Protein AF-A0A7K1EAD5-F1 (afdb_monomer_lite)

pLDDT: mean 79.16, std 18.25, range [46.69, 98.25]

Secondary structure (DSSP, 8-state):
--SSTTS-PPP-GGGGTTS-TTS--EE-SS--TTTHHHHHHHH--SEE--SGGGEEETTEE-HHHHHHHHHHHHHHHHTT-------

Structure (mmCIF, N/CA/C/O backbone):
data_AF-A0A7K1EAD5-F1
#
_entry.id   AF-A0A7K1EAD5-F1
#
loop_
_atom_site.group_PDB
_atom_site.id
_atom_site.type_symbol
_atom_site.label_atom_id
_atom_site.label_alt_id
_atom_site.label_comp_id
_atom_site.label_asym_id
_atom_site.label_entity_id
_atom_site.label_seq_id
_atom_site.pdbx_PDB_ins_code
_atom_site.Cartn_x
_atom_site.Cartn_y
_atom_site.Cartn_z
_atom_site.occupancy
_atom_site.B_iso_or_equiv
_atom_site.auth_seq_id
_atom_site.auth_comp_id
_atom_site.auth_asym_id
_atom_site.auth_atom_id
_atom_site.pdbx_PDB_model_num
ATOM 1 N N . ASP A 1 1 ? -8.037 -11.084 0.722 1.00 50.28 1 ASP A N 1
ATOM 2 C CA . ASP A 1 1 ? -7.180 -10.996 -0.468 1.00 50.28 1 ASP A CA 1
ATOM 3 C C . ASP A 1 1 ? -8.045 -10.620 -1.662 1.00 50.28 1 ASP A C 1
ATOM 5 O O . ASP A 1 1 ? -9.238 -10.928 -1.638 1.00 50.28 1 ASP A O 1
ATOM 9 N N . SER A 1 2 ? -7.475 -9.924 -2.647 1.00 54.12 2 SER A N 1
ATOM 10 C CA . SER A 1 2 ? -8.139 -9.667 -3.931 1.00 54.12 2 SER A CA 1
ATOM 11 C C . SER A 1 2 ? -8.448 -11.012 -4.608 1.00 54.12 2 SER A C 1
ATOM 13 O O . SER A 1 2 ? -7.656 -11.946 -4.471 1.00 54.12 2 SER A O 1
ATOM 15 N N . PRO A 1 3 ? -9.582 -11.161 -5.321 1.00 55.00 3 PRO A N 1
ATOM 16 C CA . PRO A 1 3 ? -9.930 -12.417 -5.991 1.00 55.00 3 PRO A CA 1
ATOM 17 C C . PRO A 1 3 ? -8.874 -12.890 -7.008 1.00 55.00 3 PRO A C 1
ATOM 19 O O . PRO A 1 3 ? -8.845 -14.078 -7.323 1.00 55.00 3 PRO A O 1
ATOM 22 N N . THR A 1 4 ? -7.978 -12.000 -7.457 1.00 56.38 4 THR A N 1
ATOM 23 C CA . THR A 1 4 ? -6.845 -12.327 -8.336 1.00 56.38 4 THR A CA 1
ATOM 24 C C . THR A 1 4 ? -5.522 -11.846 -7.713 1.00 56.38 4 THR A C 1
ATOM 26 O O . THR A 1 4 ? -5.126 -10.692 -7.927 1.00 56.38 4 THR A O 1
ATOM 29 N N . PRO A 1 5 ? -4.811 -12.691 -6.942 1.00 54.81 5 PRO A N 1
ATOM 30 C CA . PRO A 1 5 ? -3.530 -12.334 -6.331 1.00 54.81 5 PRO A CA 1
ATOM 31 C C . PRO A 1 5 ? -2.499 -11.906 -7.389 1.00 54.81 5 PRO A C 1
ATOM 33 O O . PRO A 1 5 ? -2.344 -12.563 -8.415 1.00 54.81 5 PRO A O 1
ATOM 36 N N . GLY A 1 6 ? -1.799 -10.789 -7.160 1.00 53.09 6 GLY A N 1
ATOM 37 C CA . GLY A 1 6 ? -0.764 -10.267 -8.071 1.00 53.09 6 GLY A CA 1
ATOM 38 C C . GLY A 1 6 ? -1.253 -9.361 -9.213 1.00 53.09 6 GLY A C 1
ATOM 39 O O . GLY A 1 6 ? -0.427 -8.759 -9.890 1.00 53.09 6 GLY A O 1
ATOM 40 N N . SER A 1 7 ? -2.566 -9.191 -9.393 1.00 62.91 7 SER A N 1
ATOM 41 C CA . SER A 1 7 ? -3.153 -8.341 -10.452 1.00 62.91 7 SER A CA 1
ATOM 42 C C . SER A 1 7 ? -2.972 -6.830 -10.247 1.00 62.91 7 SER A C 1
ATOM 44 O O . SER A 1 7 ? -3.062 -6.067 -11.202 1.00 62.91 7 SER A O 1
ATOM 46 N N . GLY A 1 8 ? -2.731 -6.386 -9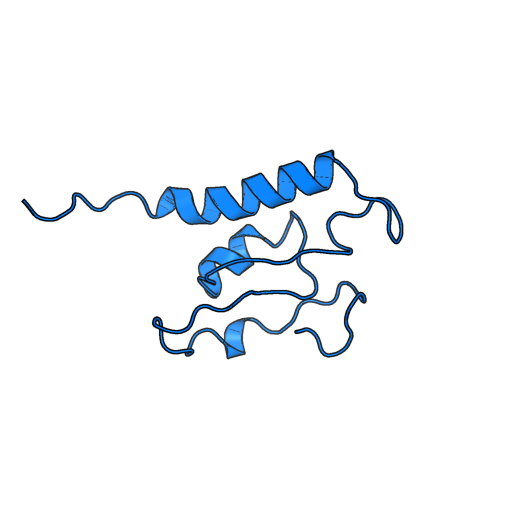.008 1.00 54.72 8 GLY A N 1
ATOM 47 C CA . GLY A 1 8 ? -2.726 -4.961 -8.654 1.00 54.72 8 GLY A CA 1
ATOM 48 C C . GLY A 1 8 ? -4.118 -4.368 -8.394 1.00 54.72 8 GLY A C 1
ATOM 49 O O . GLY A 1 8 ? -4.213 -3.193 -8.054 1.00 54.72 8 GLY A O 1
ATOM 50 N N . GLU A 1 9 ? -5.188 -5.160 -8.487 1.00 57.34 9 GLU A N 1
ATOM 51 C CA . GLU A 1 9 ? -6.551 -4.700 -8.204 1.00 57.34 9 GLU A CA 1
ATOM 52 C C . GLU A 1 9 ? -6.819 -4.597 -6.697 1.00 57.34 9 GLU A C 1
ATOM 54 O O . GLU A 1 9 ? -6.543 -5.528 -5.930 1.00 57.34 9 GLU A O 1
ATOM 59 N N . THR A 1 10 ? -7.379 -3.463 -6.272 1.00 57.28 10 THR A N 1
ATOM 60 C CA . THR A 1 10 ? -7.779 -3.201 -4.887 1.00 57.28 10 THR A CA 1
ATOM 61 C C . THR A 1 10 ? -9.078 -3.924 -4.534 1.00 57.28 10 THR A C 1
ATOM 63 O O . THR A 1 10 ? -10.082 -3.839 -5.237 1.00 57.28 10 THR A O 1
ATOM 66 N N . PHE A 1 11 ? -9.068 -4.626 -3.401 1.00 66.00 11 PHE A N 1
ATOM 67 C CA . PHE A 1 11 ? -10.267 -5.223 -2.805 1.00 66.00 11 PHE A CA 1
ATOM 68 C C . PHE A 1 11 ? -11.214 -4.134 -2.263 1.00 66.00 11 PHE A C 1
ATOM 70 O O . PHE A 1 11 ? -10.762 -3.050 -1.936 1.00 66.00 11 PHE A O 1
ATOM 77 N N . ASP A 1 12 ? -12.518 -4.384 -2.132 1.00 68.06 12 ASP A N 1
ATOM 78 C CA . ASP A 1 12 ? -13.456 -3.420 -1.532 1.00 68.06 12 ASP A CA 1
ATOM 79 C C . ASP A 1 12 ? -13.344 -3.410 0.008 1.00 68.06 12 ASP A C 1
ATOM 81 O O . ASP A 1 12 ? -13.922 -4.239 0.717 1.00 68.06 12 ASP A O 1
ATOM 85 N N . TRP A 1 13 ? -12.577 -2.445 0.514 1.00 63.72 13 TRP A N 1
ATOM 86 C CA . TRP A 1 13 ? -12.222 -2.211 1.920 1.00 63.72 13 TRP A CA 1
ATOM 87 C C . TRP A 1 13 ? -13.435 -1.968 2.831 1.00 63.72 13 TRP A C 1
ATOM 89 O O . TRP A 1 13 ? -13.353 -2.193 4.038 1.00 63.72 13 TRP A O 1
ATOM 99 N N . SER A 1 14 ? -14.581 -1.557 2.275 1.00 63.25 14 SER A N 1
ATOM 100 C CA . SER A 1 14 ? -15.802 -1.315 3.057 1.00 63.25 14 SER A CA 1
ATOM 101 C C . SER A 1 14 ? -16.354 -2.588 3.710 1.00 63.25 14 SER A C 1
ATOM 103 O O . SER A 1 14 ? -17.010 -2.526 4.745 1.00 63.25 14 SER A O 1
ATOM 105 N N . ARG A 1 15 ? -16.024 -3.764 3.162 1.00 61.56 15 ARG A N 1
ATOM 106 C CA . ARG A 1 15 ? -16.536 -5.069 3.616 1.00 61.56 15 ARG A CA 1
ATOM 107 C C . ARG A 1 15 ? -15.878 -5.607 4.886 1.00 61.56 15 ARG A C 1
ATOM 109 O O . ARG A 1 15 ? -16.315 -6.627 5.411 1.00 61.56 15 ARG A O 1
ATOM 116 N N . ILE A 1 16 ? -14.807 -4.965 5.347 1.00 62.94 16 ILE A N 1
ATOM 117 C CA . ILE A 1 16 ? -14.000 -5.398 6.497 1.00 62.94 16 ILE A CA 1
ATOM 118 C C . ILE A 1 16 ? -13.985 -4.373 7.635 1.00 62.94 16 ILE A C 1
ATOM 120 O O . ILE A 1 16 ? -13.454 -4.679 8.701 1.00 62.94 16 ILE A O 1
ATOM 124 N N . ALA A 1 17 ? -14.628 -3.215 7.453 1.00 59.88 17 ALA A N 1
ATOM 125 C CA . ALA A 1 17 ? -14.754 -2.176 8.476 1.00 59.88 17 ALA A CA 1
ATOM 126 C C . ALA A 1 17 ? -15.492 -2.659 9.745 1.00 59.88 17 ALA A C 1
ATOM 128 O O . ALA A 1 17 ? -15.195 -2.191 10.841 1.00 59.88 17 ALA A O 1
ATOM 129 N N . ASP A 1 18 ? -16.385 -3.648 9.611 1.00 59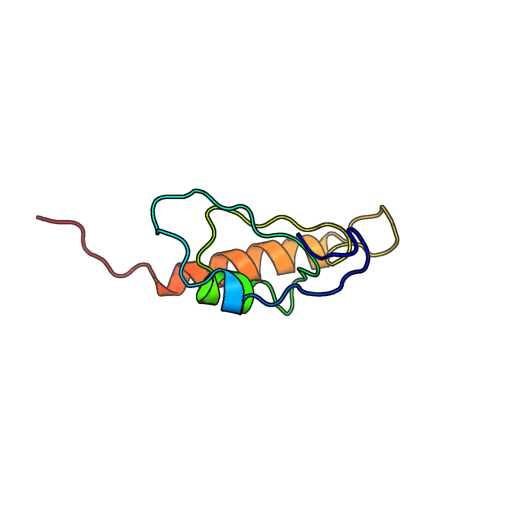.88 18 ASP A N 1
ATOM 130 C CA . ASP A 1 18 ? -17.163 -4.223 10.720 1.00 59.88 18 ASP A CA 1
ATOM 131 C C . ASP A 1 18 ? -16.495 -5.441 11.388 1.00 59.88 18 ASP A C 1
ATOM 133 O O . ASP A 1 18 ? -17.097 -6.104 12.243 1.00 59.88 18 ASP A O 1
ATOM 137 N N . LEU A 1 19 ? -15.255 -5.790 11.016 1.00 61.09 19 LEU A N 1
ATOM 138 C CA . LEU A 1 19 ? -14.561 -6.875 11.702 1.00 61.09 19 LEU A CA 1
ATOM 139 C C . LEU A 1 19 ? -14.318 -6.507 13.176 1.00 61.09 19 LEU A C 1
ATOM 141 O O . LEU A 1 19 ? -13.918 -5.383 13.482 1.00 61.09 19 LEU A O 1
ATOM 145 N N . PRO A 1 20 ? -14.500 -7.454 14.118 1.00 57.84 20 PRO A N 1
ATOM 146 C CA . PRO A 1 20 ? -14.252 -7.185 15.526 1.00 57.84 20 PRO A CA 1
ATOM 147 C C . PRO A 1 20 ? -12.821 -6.673 15.719 1.00 57.84 20 PRO A C 1
ATOM 149 O O . PRO A 1 20 ? -11.876 -7.377 15.355 1.00 57.84 20 PRO A O 1
ATOM 152 N N . GLN A 1 21 ? -12.659 -5.517 16.379 1.00 56.69 21 GLN A N 1
ATOM 153 C CA . GLN A 1 21 ? -11.366 -4.853 16.653 1.00 56.69 21 GLN A CA 1
ATOM 154 C C . GLN A 1 21 ? -10.293 -5.758 17.296 1.00 56.69 21 GLN A C 1
ATOM 156 O O . GLN A 1 21 ? -9.119 -5.411 17.355 1.00 56.69 21 GLN A O 1
ATOM 161 N N . ARG A 1 22 ? -10.681 -6.936 17.801 1.00 55.16 22 ARG A N 1
ATOM 162 C CA . ARG A 1 22 ? -9.791 -7.918 18.433 1.00 55.16 22 ARG A CA 1
ATOM 163 C C . ARG A 1 22 ? -9.114 -8.890 17.464 1.00 55.16 22 ARG A C 1
ATOM 165 O O . ARG A 1 22 ? -8.296 -9.690 17.917 1.00 55.16 22 ARG A O 1
ATOM 172 N N . ARG A 1 23 ? -9.436 -8.886 16.166 1.00 64.81 23 ARG A N 1
ATOM 173 C CA . ARG A 1 23 ? -8.768 -9.772 15.198 1.00 64.81 23 ARG A CA 1
ATOM 174 C C . ARG A 1 23 ? -7.612 -9.046 14.522 1.00 64.81 23 ARG A C 1
ATOM 176 O O . ARG A 1 23 ? -7.800 -8.019 13.885 1.00 64.81 23 ARG A O 1
ATOM 183 N N . ARG A 1 24 ? -6.411 -9.615 14.640 1.00 78.44 24 ARG A N 1
ATOM 184 C CA . ARG A 1 24 ? -5.234 -9.149 13.901 1.00 78.44 24 ARG A CA 1
ATOM 185 C C . ARG A 1 24 ? -5.404 -9.527 12.435 1.00 78.44 24 ARG A C 1
ATOM 187 O O . ARG A 1 24 ? -5.293 -10.702 12.094 1.00 78.44 24 ARG A O 1
ATOM 194 N N . VAL A 1 25 ? -5.719 -8.546 11.599 1.00 84.19 25 VAL A N 1
ATOM 195 C CA . VAL A 1 25 ? -5.860 -8.729 10.152 1.00 84.19 25 VAL A CA 1
ATOM 196 C C . VAL A 1 25 ? -4.641 -8.170 9.430 1.00 84.19 25 VAL A C 1
ATOM 198 O O . VAL A 1 25 ? -4.153 -7.096 9.784 1.00 84.19 25 VAL A O 1
ATOM 201 N N . ILE A 1 26 ? -4.153 -8.910 8.433 1.00 88.44 26 ILE A N 1
ATOM 202 C CA . ILE A 1 26 ? -3.184 -8.412 7.456 1.00 88.44 26 ILE A CA 1
ATOM 203 C C . ILE A 1 26 ? -3.956 -8.082 6.188 1.00 88.44 26 ILE A C 1
ATOM 205 O O . ILE A 1 26 ? -4.756 -8.888 5.709 1.00 88.44 26 ILE A O 1
ATOM 209 N N . LEU A 1 27 ? -3.735 -6.881 5.682 1.00 88.75 27 LEU A N 1
ATOM 210 C CA . LEU A 1 27 ? -4.461 -6.319 4.563 1.00 88.75 27 LEU A CA 1
ATOM 211 C C . LEU A 1 27 ? -3.576 -6.306 3.324 1.00 88.75 27 LEU A C 1
ATOM 213 O O . LEU A 1 27 ? -2.483 -5.754 3.350 1.00 88.75 27 LEU A O 1
ATOM 217 N N . ALA A 1 28 ? -4.051 -6.953 2.267 1.00 90.19 28 ALA A N 1
ATOM 218 C CA . ALA A 1 28 ? -3.306 -7.206 1.041 1.00 90.19 28 ALA A CA 1
ATOM 219 C C . ALA A 1 28 ? -4.217 -7.043 -0.182 1.00 90.19 28 ALA A C 1
ATOM 221 O O . ALA A 1 28 ? -5.447 -7.063 -0.058 1.00 90.19 28 ALA A O 1
ATOM 222 N N . GLY A 1 29 ? -3.601 -6.951 -1.361 1.00 87.75 29 GLY A N 1
ATOM 223 C CA . GLY A 1 29 ? -4.290 -6.869 -2.651 1.00 87.75 29 GLY A CA 1
ATOM 224 C C . GLY A 1 29 ? -4.413 -5.434 -3.166 1.00 87.75 29 GLY A C 1
ATOM 225 O O . GLY A 1 29 ? -5.162 -4.625 -2.624 1.00 87.75 29 GLY A O 1
ATOM 226 N N . GLY A 1 30 ? -3.656 -5.121 -4.221 1.00 89.88 30 GLY A N 1
ATOM 227 C CA . GLY A 1 30 ? -3.707 -3.823 -4.909 1.00 89.88 30 GLY A CA 1
ATOM 228 C C . GLY A 1 30 ? -3.150 -2.630 -4.129 1.00 89.88 30 GLY A C 1
ATOM 229 O O . GLY A 1 30 ? -3.332 -1.485 -4.542 1.00 89.88 30 GLY A O 1
ATOM 230 N N . LEU A 1 31 ? -2.468 -2.873 -3.009 1.00 95.62 31 LEU A N 1
ATOM 231 C CA . LEU A 1 31 ? -1.800 -1.829 -2.239 1.00 95.62 31 LEU A CA 1
ATOM 232 C C . LEU A 1 31 ? -0.634 -1.212 -3.013 1.00 95.62 31 LEU A C 1
ATOM 234 O O . LEU A 1 31 ? 0.112 -1.922 -3.682 1.00 95.62 31 LEU A O 1
ATOM 238 N N . ASN A 1 32 ? -0.486 0.104 -2.910 1.00 96.25 32 ASN A N 1
ATOM 239 C CA . ASN A 1 32 ? 0.581 0.899 -3.513 1.00 96.25 32 ASN A CA 1
ATOM 240 C C . ASN A 1 32 ? 0.764 2.217 -2.724 1.00 96.25 32 ASN A C 1
ATOM 242 O O . ASN A 1 32 ? -0.065 2.537 -1.869 1.00 96.25 32 ASN A O 1
ATOM 246 N N . PRO A 1 33 ? 1.828 3.003 -2.975 1.00 97.00 33 PRO A N 1
ATOM 247 C CA . PRO A 1 33 ? 2.079 4.238 -2.228 1.00 97.00 33 PRO A CA 1
ATOM 248 C C . PRO A 1 33 ? 0.942 5.267 -2.266 1.00 97.00 33 PRO A C 1
ATOM 250 O O . PRO A 1 33 ? 0.818 6.057 -1.338 1.00 97.00 33 PRO A O 1
ATOM 253 N N . ALA A 1 34 ? 0.115 5.271 -3.316 1.00 96.06 34 ALA A N 1
ATOM 254 C CA . ALA A 1 34 ? -0.961 6.245 -3.477 1.00 96.06 34 ALA A CA 1
ATOM 255 C C . ALA A 1 34 ? -2.228 5.891 -2.682 1.00 96.06 34 ALA A C 1
ATOM 257 O O . ALA A 1 34 ? -3.025 6.784 -2.410 1.00 96.06 34 ALA A O 1
ATOM 258 N N . ASN A 1 35 ? -2.429 4.620 -2.311 1.00 94.94 35 ASN A N 1
ATOM 259 C CA . ASN A 1 35 ? -3.623 4.174 -1.581 1.00 94.94 35 ASN A CA 1
ATOM 260 C C . ASN A 1 35 ? -3.342 3.633 -0.170 1.00 94.94 35 ASN A C 1
ATOM 262 O O . ASN A 1 35 ? -4.291 3.353 0.559 1.00 94.94 35 ASN A O 1
ATOM 266 N N . ALA A 1 36 ? -2.072 3.507 0.233 1.00 94.81 36 ALA A N 1
ATOM 267 C CA . ALA A 1 36 ? -1.679 2.908 1.507 1.00 94.81 36 ALA A CA 1
ATOM 268 C C . ALA A 1 36 ? -2.221 3.656 2.738 1.00 94.81 36 ALA A C 1
ATOM 270 O O . ALA A 1 36 ? -2.706 3.014 3.669 1.00 94.81 36 ALA A O 1
ATOM 271 N N . ALA A 1 37 ? -2.181 4.991 2.740 1.00 94.69 37 ALA A N 1
ATOM 272 C CA . ALA A 1 37 ? -2.702 5.786 3.852 1.00 94.69 37 ALA A CA 1
ATOM 273 C C . ALA A 1 37 ? -4.214 5.580 4.052 1.00 94.69 37 ALA A C 1
ATOM 275 O O . ALA A 1 37 ? -4.650 5.158 5.121 1.00 94.69 37 ALA A O 1
ATOM 276 N N . GLU A 1 38 ? -5.005 5.766 2.991 1.00 92.25 38 GLU A N 1
ATOM 277 C CA . GLU A 1 38 ? -6.462 5.582 3.022 1.00 92.25 38 GLU A CA 1
ATOM 278 C C . GLU A 1 38 ? -6.850 4.154 3.445 1.00 92.25 38 GLU A C 1
ATOM 280 O O . GLU A 1 38 ? -7.770 3.940 4.239 1.00 92.25 38 GLU A O 1
ATOM 285 N N . ALA A 1 39 ? -6.120 3.166 2.929 1.00 90.69 39 ALA A N 1
ATOM 286 C CA . ALA A 1 39 ? -6.236 1.762 3.289 1.00 90.69 39 ALA A CA 1
ATOM 287 C C . ALA A 1 39 ? -6.091 1.526 4.803 1.00 90.69 39 ALA A C 1
ATOM 289 O O . ALA A 1 39 ? -6.921 0.846 5.420 1.00 90.69 39 ALA A O 1
ATOM 290 N N . VAL A 1 40 ? -5.038 2.092 5.398 1.00 91.56 40 VAL A N 1
ATOM 291 C CA . VAL A 1 40 ? -4.749 1.988 6.833 1.00 91.56 40 VAL A CA 1
ATOM 292 C C . VAL A 1 40 ? -5.799 2.733 7.657 1.00 91.56 40 VAL A C 1
ATOM 294 O O . VAL A 1 40 ? -6.307 2.169 8.626 1.00 91.56 40 VAL A O 1
ATOM 297 N N . GLU A 1 41 ? -6.181 3.946 7.261 1.00 89.62 41 GLU A N 1
ATOM 298 C CA . GLU A 1 41 ? -7.174 4.766 7.968 1.00 89.62 41 GLU A CA 1
ATOM 299 C C . GLU A 1 41 ? -8.551 4.099 8.029 1.00 89.62 41 GLU A C 1
ATOM 301 O O . GLU A 1 41 ? -9.179 4.054 9.092 1.00 89.62 41 GLU A O 1
ATOM 306 N N . ARG A 1 42 ? -9.016 3.555 6.896 1.00 87.56 42 ARG A N 1
ATOM 307 C CA . ARG A 1 42 ? -10.356 2.966 6.776 1.00 87.56 42 ARG A CA 1
ATOM 308 C C . ARG A 1 42 ? -10.472 1.607 7.452 1.00 87.56 42 ARG A C 1
ATOM 310 O O . ARG A 1 42 ? -11.496 1.326 8.067 1.00 87.56 42 ARG A O 1
ATOM 317 N N . VAL A 1 43 ? -9.462 0.747 7.307 1.00 87.69 43 VAL A N 1
ATOM 318 C CA . VAL A 1 43 ? -9.551 -0.652 7.767 1.00 87.69 43 VAL A CA 1
ATOM 319 C C . VAL A 1 43 ? -8.895 -0.861 9.127 1.00 87.69 43 VAL A C 1
ATOM 321 O O . VAL A 1 43 ? -9.250 -1.807 9.828 1.00 87.69 43 VAL A O 1
ATOM 324 N N . ARG A 1 44 ? -7.957 0.009 9.522 1.00 87.25 44 ARG A N 1
ATOM 325 C CA . ARG A 1 44 ? -7.150 -0.118 10.748 1.00 87.25 44 ARG A CA 1
ATOM 326 C C . ARG A 1 44 ? -6.593 -1.537 10.939 1.00 87.25 44 ARG A C 1
ATOM 328 O O . ARG A 1 44 ? -6.831 -2.164 11.977 1.00 87.25 44 ARG A O 1
ATOM 335 N N . PRO A 1 45 ? -5.890 -2.089 9.931 1.00 89.38 45 PRO A N 1
ATOM 336 C CA . PRO A 1 45 ? -5.391 -3.448 10.013 1.00 89.38 45 PRO A CA 1
ATOM 337 C C . PRO A 1 45 ? -4.256 -3.563 11.033 1.00 89.38 45 PRO A C 1
ATOM 339 O O . PRO A 1 45 ? -3.604 -2.587 11.392 1.00 89.38 45 PRO A O 1
ATOM 342 N N . TRP A 1 46 ? -3.966 -4.791 11.461 1.00 89.56 46 TRP A N 1
ATOM 343 C CA . TRP A 1 46 ? -2.778 -5.055 12.274 1.00 89.56 46 TRP A CA 1
ATOM 344 C C . TRP A 1 46 ? -1.487 -4.945 11.450 1.00 89.56 46 TRP A C 1
ATOM 346 O O . TRP A 1 46 ? -0.438 -4.603 11.989 1.00 89.56 46 TRP A O 1
ATOM 356 N N . GLY A 1 47 ? -1.566 -5.219 10.147 1.00 90.69 47 GLY A N 1
ATOM 357 C CA . GLY A 1 47 ? -0.470 -5.019 9.207 1.00 90.69 47 GLY A CA 1
ATOM 358 C C . GLY A 1 47 ? -0.955 -4.917 7.764 1.00 90.69 47 GLY A C 1
ATOM 359 O O . GLY A 1 47 ? -2.090 -5.272 7.449 1.00 90.69 47 GLY A O 1
ATOM 360 N N . VAL A 1 48 ? -0.077 -4.450 6.885 1.00 93.25 48 VAL A N 1
ATOM 361 C CA . VAL A 1 48 ? -0.300 -4.377 5.437 1.00 93.25 48 VAL A CA 1
ATOM 362 C C . VAL A 1 48 ? 0.736 -5.229 4.710 1.00 93.25 48 VAL A C 1
ATOM 364 O O . VAL A 1 48 ? 1.869 -5.345 5.175 1.00 93.25 48 VAL A O 1
ATOM 367 N N . ASP A 1 49 ? 0.345 -5.823 3.587 1.00 94.06 49 ASP A N 1
ATOM 368 C CA . ASP A 1 49 ? 1.211 -6.613 2.711 1.00 94.06 49 ASP A CA 1
ATOM 369 C C . ASP A 1 49 ? 1.124 -6.104 1.268 1.00 94.06 49 ASP A C 1
ATOM 371 O O . ASP A 1 49 ? 0.036 -5.868 0.733 1.00 94.06 49 ASP A O 1
ATOM 375 N N . VAL A 1 50 ? 2.285 -5.912 0.638 1.00 95.38 50 VAL A N 1
ATOM 376 C CA . VAL A 1 50 ? 2.396 -5.316 -0.694 1.00 95.38 50 VAL A CA 1
ATOM 377 C C . VAL A 1 50 ? 3.396 -6.074 -1.561 1.00 95.38 50 VAL A C 1
ATOM 379 O O . VAL A 1 50 ? 4.530 -6.346 -1.165 1.00 95.38 50 VAL A O 1
ATOM 382 N N . VAL A 1 51 ? 2.978 -6.386 -2.791 1.00 94.81 51 VAL A N 1
ATOM 383 C CA . VAL A 1 51 ? 3.824 -7.045 -3.792 1.00 94.81 51 VAL A CA 1
ATOM 384 C C . VAL A 1 51 ? 4.004 -6.141 -5.006 1.00 94.81 51 VAL A C 1
ATOM 386 O O . VAL A 1 51 ? 4.984 -5.400 -5.053 1.00 94.81 51 VAL A O 1
ATOM 389 N N . SER A 1 52 ? 3.070 -6.169 -5.957 1.00 94.31 52 SER A N 1
ATOM 390 C CA . SER A 1 52 ? 3.230 -5.519 -7.262 1.00 94.31 52 SER A CA 1
ATOM 391 C C . SER A 1 52 ? 3.181 -3.991 -7.209 1.00 94.31 52 SER A C 1
ATOM 393 O O . SER A 1 52 ? 3.825 -3.339 -8.020 1.00 94.31 52 SER A O 1
ATOM 395 N N . GLY A 1 53 ? 2.491 -3.390 -6.235 1.00 94.62 53 GLY A N 1
ATOM 396 C CA . GLY A 1 53 ? 2.395 -1.927 -6.126 1.00 94.62 53 GLY A CA 1
ATOM 397 C C . GLY A 1 53 ? 3.675 -1.207 -5.689 1.00 94.62 53 GLY A C 1
ATOM 398 O O . GLY A 1 53 ? 3.672 0.015 -5.597 1.00 94.62 53 GLY A O 1
ATOM 399 N N . VAL A 1 54 ? 4.754 -1.947 -5.415 1.00 97.56 54 VAL A N 1
ATOM 400 C CA . VAL A 1 54 ? 6.096 -1.424 -5.092 1.00 97.56 54 VAL A CA 1
ATOM 401 C C . VAL A 1 54 ? 7.179 -2.049 -5.985 1.00 97.56 54 VAL A C 1
ATOM 403 O O . VAL A 1 54 ? 8.353 -2.104 -5.621 1.00 97.56 54 VAL A O 1
ATOM 406 N N . GLU A 1 55 ? 6.786 -2.601 -7.131 1.00 97.69 55 GLU A N 1
ATOM 407 C CA . GLU A 1 55 ? 7.689 -3.199 -8.113 1.00 97.69 55 GLU A CA 1
ATOM 408 C C . GLU A 1 55 ? 7.905 -2.260 -9.303 1.00 97.69 55 GLU A C 1
ATOM 410 O O . GLU A 1 55 ? 6.948 -1.727 -9.855 1.00 97.69 55 GLU A O 1
ATOM 415 N N . ALA A 1 56 ? 9.160 -2.098 -9.736 1.00 96.12 56 ALA A N 1
ATOM 416 C CA . ALA A 1 56 ? 9.490 -1.428 -11.000 1.00 96.1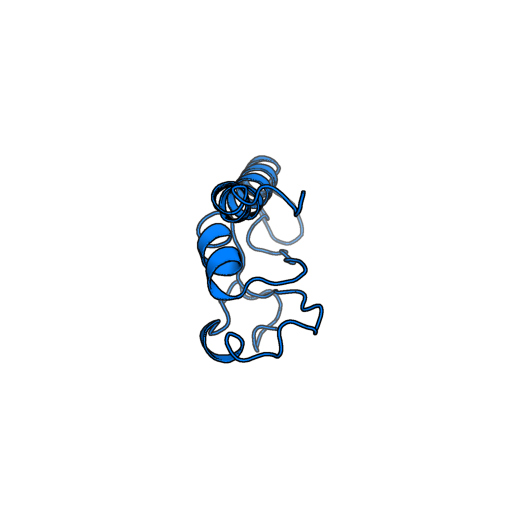2 56 ALA A CA 1
ATOM 417 C C . ALA A 1 56 ? 9.165 -2.324 -12.209 1.00 96.12 56 ALA A C 1
ATOM 419 O O . ALA A 1 56 ? 8.879 -1.854 -13.308 1.00 96.12 56 ALA A O 1
ATOM 420 N N . SER A 1 57 ? 9.249 -3.640 -12.009 1.00 95.94 57 SER A N 1
ATOM 421 C CA . SER A 1 57 ? 8.858 -4.684 -12.957 1.00 95.94 57 SER A CA 1
ATOM 422 C C . SER A 1 57 ? 8.573 -5.978 -12.183 1.00 95.94 57 SER A C 1
ATOM 424 O O . SER A 1 57 ? 9.035 -6.087 -11.045 1.00 95.94 57 SER A O 1
ATOM 426 N N . PRO A 1 58 ? 7.849 -6.963 -12.750 1.00 93.62 58 PRO A N 1
ATOM 427 C CA . PRO A 1 58 ? 7.464 -8.171 -12.021 1.00 93.62 58 PRO A CA 1
ATOM 428 C C . PRO A 1 58 ? 8.643 -8.831 -11.287 1.00 93.62 58 PRO A C 1
ATOM 430 O O . PRO A 1 58 ? 9.655 -9.191 -11.896 1.00 93.62 58 PRO A O 1
ATOM 433 N N . GLY A 1 59 ? 8.522 -8.954 -9.964 1.00 94.50 59 GLY A N 1
ATOM 434 C CA . GLY A 1 59 ? 9.539 -9.538 -9.083 1.00 94.50 59 GLY A CA 1
ATOM 435 C C . GLY A 1 59 ? 10.743 -8.642 -8.752 1.00 94.50 59 GLY A C 1
ATOM 436 O O . GLY A 1 59 ? 11.613 -9.070 -7.995 1.00 94.50 59 GLY A O 1
ATOM 437 N N . HIS A 1 60 ? 10.804 -7.408 -9.263 1.00 96.88 60 HIS A N 1
ATOM 438 C CA . HIS A 1 60 ? 11.875 -6.443 -8.988 1.00 96.88 60 HIS A CA 1
ATOM 439 C C . HIS A 1 60 ? 11.328 -5.228 -8.239 1.00 96.88 60 HIS A C 1
ATOM 441 O O . HIS A 1 60 ? 10.607 -4.403 -8.802 1.00 96.88 60 HIS A O 1
ATOM 447 N N . LYS A 1 61 ? 11.697 -5.107 -6.961 1.00 96.69 61 LYS A N 1
ATOM 448 C CA . LYS A 1 61 ? 11.266 -4.001 -6.096 1.00 96.69 61 LYS A CA 1
ATOM 449 C C . LYS A 1 61 ? 11.892 -2.675 -6.517 1.00 96.69 61 LYS A C 1
ATOM 451 O O . LYS A 1 61 ? 13.083 -2.621 -6.813 1.00 96.69 61 LYS A O 1
ATOM 456 N N . ASP A 1 62 ? 11.084 -1.623 -6.483 1.00 98.06 62 ASP A N 1
ATOM 457 C CA . ASP A 1 62 ? 11.528 -0.238 -6.595 1.00 98.06 62 ASP A CA 1
ATOM 458 C C . ASP A 1 62 ? 11.786 0.322 -5.181 1.00 98.06 62 ASP A C 1
ATOM 460 O O . ASP A 1 62 ? 10.847 0.405 -4.380 1.00 98.06 62 ASP A O 1
ATOM 464 N N . PRO A 1 63 ? 13.034 0.693 -4.834 1.00 98.25 63 PRO A N 1
ATOM 465 C CA . PRO A 1 63 ? 13.354 1.257 -3.526 1.00 98.25 63 PRO A CA 1
ATOM 466 C C . PRO A 1 63 ? 12.602 2.554 -3.194 1.00 98.25 63 PRO A C 1
ATOM 468 O O . PRO A 1 63 ? 12.237 2.745 -2.032 1.00 98.25 63 PRO A O 1
ATOM 471 N N . GLU A 1 64 ? 12.352 3.429 -4.175 1.00 98.12 64 GLU A N 1
ATOM 472 C CA . GLU A 1 64 ? 11.612 4.677 -3.949 1.00 98.12 64 GLU A CA 1
ATOM 473 C C . GLU A 1 64 ? 10.139 4.386 -3.672 1.00 98.12 64 GLU A C 1
ATOM 475 O O . GLU A 1 64 ? 9.581 4.902 -2.700 1.00 98.12 64 GLU A O 1
ATOM 480 N N . ALA A 1 65 ? 9.522 3.498 -4.457 1.00 97.31 65 ALA A N 1
ATOM 481 C CA . ALA A 1 65 ? 8.139 3.091 -4.221 1.00 97.31 65 ALA A CA 1
ATOM 482 C C . ALA A 1 65 ? 7.982 2.395 -2.861 1.00 97.31 65 ALA A C 1
ATOM 484 O O . ALA A 1 65 ? 7.013 2.641 -2.144 1.00 97.31 65 ALA A O 1
ATOM 485 N N . LEU A 1 66 ? 8.950 1.561 -2.465 1.00 97.50 66 LEU A N 1
ATOM 486 C CA . LEU A 1 66 ? 8.945 0.904 -1.159 1.00 97.50 66 LEU A CA 1
ATOM 487 C C . LEU A 1 66 ? 9.017 1.925 -0.013 1.00 97.50 66 LEU A C 1
ATOM 489 O O . LEU A 1 66 ? 8.246 1.837 0.944 1.00 97.50 66 LEU A O 1
ATOM 493 N N . ALA A 1 67 ? 9.919 2.906 -0.116 1.00 98.00 67 ALA A N 1
ATOM 494 C CA . ALA A 1 67 ? 10.056 3.968 0.875 1.00 98.00 67 ALA A CA 1
ATOM 495 C C . ALA A 1 67 ? 8.771 4.803 0.976 1.00 98.00 67 ALA A C 1
ATOM 497 O O . ALA A 1 67 ? 8.259 5.008 2.076 1.00 98.00 67 ALA A O 1
ATOM 498 N N . ALA A 1 68 ? 8.204 5.208 -0.164 1.00 97.56 68 ALA A N 1
ATOM 499 C CA . ALA A 1 68 ? 6.952 5.955 -0.217 1.00 97.56 68 ALA A CA 1
ATOM 500 C C . ALA A 1 68 ? 5.780 5.166 0.393 1.00 97.56 68 ALA A C 1
ATOM 502 O O . ALA A 1 68 ? 4.995 5.724 1.159 1.00 97.56 68 ALA A O 1
ATOM 503 N N . PHE A 1 69 ? 5.692 3.859 0.122 1.00 97.44 69 PHE A N 1
ATOM 504 C CA . PHE A 1 69 ? 4.676 2.983 0.706 1.00 97.44 69 PHE A CA 1
ATOM 505 C C . PHE A 1 69 ? 4.778 2.909 2.234 1.00 97.44 69 PHE A C 1
ATOM 507 O O . PHE A 1 69 ? 3.766 3.018 2.932 1.00 97.44 69 PHE A O 1
ATOM 514 N N . ILE A 1 70 ? 5.994 2.743 2.766 1.00 96.00 70 ILE A N 1
ATOM 515 C CA . ILE A 1 70 ? 6.233 2.677 4.214 1.00 96.00 70 ILE A CA 1
ATOM 516 C C . ILE A 1 70 ? 5.874 4.007 4.878 1.00 96.00 70 ILE A C 1
ATOM 518 O O . ILE A 1 70 ? 5.203 3.996 5.909 1.00 96.00 70 ILE A O 1
ATOM 522 N N . THR A 1 71 ? 6.303 5.132 4.299 1.00 96.56 71 THR A N 1
ATOM 523 C CA . THR A 1 71 ? 5.986 6.471 4.811 1.00 96.56 71 THR A CA 1
ATOM 524 C C . THR A 1 71 ? 4.476 6.699 4.825 1.00 96.56 71 THR A C 1
ATOM 526 O O . THR A 1 71 ? 3.917 6.929 5.891 1.00 96.56 71 THR A O 1
ATOM 529 N N . SER A 1 72 ? 3.793 6.487 3.695 1.00 94.38 72 SER A N 1
ATOM 530 C CA . SER A 1 72 ? 2.334 6.644 3.585 1.00 94.38 72 SER A CA 1
ATOM 531 C C . SER A 1 72 ? 1.569 5.776 4.595 1.00 94.38 72 SER A C 1
ATOM 533 O O . SER A 1 72 ? 0.652 6.250 5.262 1.00 94.38 72 SER A O 1
ATOM 535 N N . SER A 1 73 ? 1.994 4.521 4.786 1.00 93.69 73 SER A N 1
ATOM 536 C CA . SER A 1 73 ? 1.375 3.610 5.761 1.00 93.69 73 SER A CA 1
ATOM 537 C C . SER A 1 73 ? 1.561 4.064 7.216 1.00 93.69 73 SER A C 1
ATOM 539 O O . SER A 1 73 ? 0.728 3.760 8.067 1.00 93.69 73 SER A O 1
ATOM 541 N N . ARG A 1 74 ? 2.676 4.739 7.530 1.00 91.44 74 ARG A N 1
ATOM 542 C CA . ARG A 1 74 ? 2.991 5.221 8.885 1.00 91.44 74 ARG A CA 1
ATOM 543 C C . ARG A 1 74 ? 2.339 6.560 9.190 1.00 91.44 74 ARG A C 1
ATOM 545 O O . ARG A 1 74 ? 1.862 6.736 10.309 1.00 91.44 74 ARG A O 1
ATOM 552 N N . ASP A 1 75 ? 2.308 7.472 8.226 1.00 89.25 75 ASP A N 1
ATOM 553 C CA . ASP A 1 75 ? 1.736 8.808 8.404 1.00 89.25 75 ASP A CA 1
ATOM 554 C C . ASP A 1 75 ? 0.248 8.722 8.760 1.00 89.25 75 ASP A C 1
ATOM 556 O O . ASP A 1 75 ? -0.189 9.404 9.689 1.00 89.25 75 ASP A O 1
ATOM 560 N N . ALA A 1 76 ? -0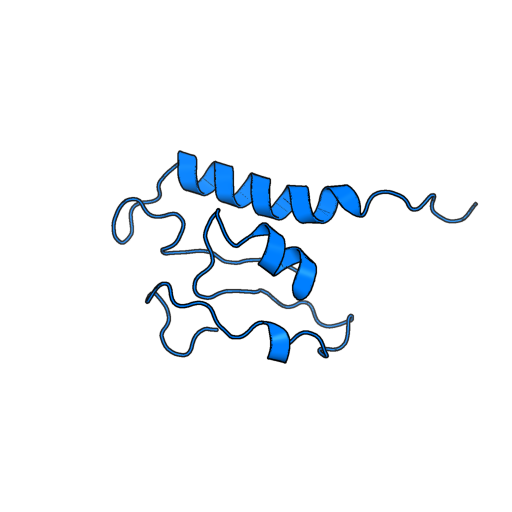.470 7.761 8.164 1.00 85.75 76 ALA A N 1
ATOM 561 C CA . ALA A 1 76 ? -1.847 7.396 8.510 1.00 85.75 76 ALA A CA 1
ATOM 562 C C . ALA A 1 76 ? -2.057 7.018 9.990 1.00 85.75 76 ALA A C 1
ATOM 564 O O . ALA A 1 76 ? -3.179 7.049 10.486 1.00 85.75 76 ALA A O 1
ATOM 565 N N . LEU A 1 77 ? -0.999 6.638 10.716 1.00 74.69 77 LEU A N 1
ATOM 566 C CA . LEU A 1 77 ? -1.044 6.347 12.153 1.00 74.69 77 LEU A CA 1
ATOM 567 C C . LEU A 1 77 ? -0.551 7.523 13.013 1.00 74.69 77 LEU A C 1
ATOM 569 O O . LEU A 1 77 ? -0.865 7.573 14.202 1.00 74.69 77 LEU A O 1
ATOM 573 N N . SER A 1 78 ? 0.214 8.461 12.445 1.00 63.91 78 SER A N 1
ATOM 574 C CA . SER A 1 78 ? 0.811 9.580 13.188 1.00 63.91 78 SER A CA 1
ATOM 575 C C . SER A 1 78 ? -0.231 10.593 13.676 1.00 63.91 78 SER A C 1
ATOM 577 O O . SER A 1 78 ? -0.086 11.139 14.770 1.00 63.91 78 SER A O 1
ATOM 579 N N . GLU A 1 79 ? -1.345 10.743 12.952 1.00 56.44 79 GLU A N 1
ATOM 580 C CA . GLU A 1 79 ? -2.48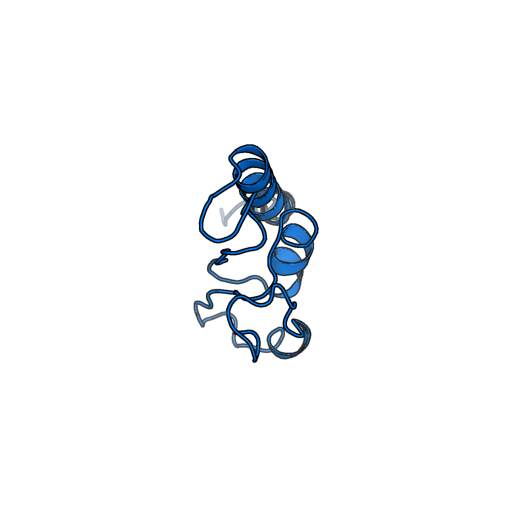3 11.571 13.376 1.00 56.44 79 GLU A CA 1
ATOM 581 C C . GLU A 1 79 ? -3.259 10.986 14.572 1.00 56.44 79 GLU A C 1
ATOM 583 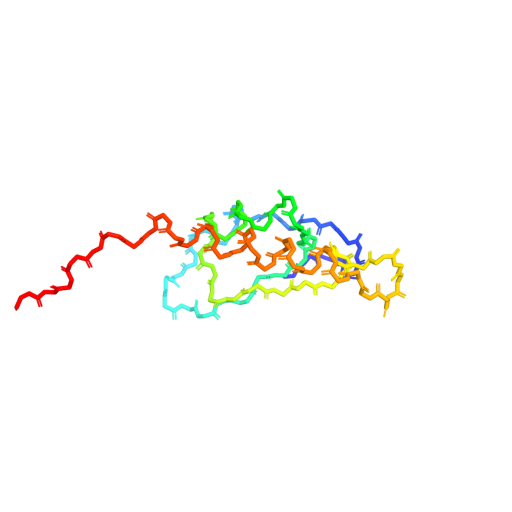O O . GLU A 1 79 ? -4.076 11.672 15.183 1.00 56.44 79 GLU A O 1
ATOM 588 N N . PHE A 1 80 ? -2.977 9.739 14.970 1.00 53.41 80 PHE A N 1
ATOM 589 C CA . PHE A 1 80 ? -3.643 9.076 16.095 1.00 53.41 80 PHE A CA 1
ATOM 590 C C . PHE A 1 80 ? -2.858 9.140 17.415 1.00 53.41 80 PHE A C 1
ATOM 592 O O . PHE A 1 80 ? -3.324 8.619 18.428 1.00 53.41 80 PHE A O 1
ATOM 599 N N . SER A 1 81 ? -1.701 9.811 17.454 1.00 50.19 81 SER A N 1
ATOM 600 C CA . SER A 1 81 ? -0.913 9.986 18.682 1.00 50.19 81 SER A CA 1
ATOM 601 C C . SER A 1 81 ? -1.316 11.245 19.463 1.00 50.19 81 SER A C 1
ATOM 603 O O . SER A 1 81 ? -0.493 12.125 19.706 1.00 50.19 81 SER A O 1
ATOM 605 N N . THR A 1 82 ? -2.574 11.324 19.901 1.00 47.34 82 THR A N 1
ATOM 606 C CA . THR A 1 82 ? -2.950 12.186 21.037 1.00 47.34 82 THR A CA 1
ATOM 607 C C . THR A 1 82 ? -3.850 11.399 21.986 1.00 47.34 82 THR A C 1
ATOM 609 O O . THR A 1 82 ? -5.064 11.567 21.993 1.00 47.34 82 THR A O 1
ATOM 612 N N . ASP A 1 83 ? -3.253 10.511 22.779 1.00 49.78 83 ASP A N 1
ATOM 613 C CA . ASP A 1 83 ? -3.878 10.023 24.010 1.00 49.78 83 ASP A CA 1
ATOM 614 C C . ASP A 1 83 ? -2.837 10.084 25.140 1.00 49.78 83 ASP A C 1
ATOM 616 O O . ASP A 1 83 ? -1.838 9.354 25.092 1.00 49.78 83 ASP A O 1
ATOM 620 N N . PRO A 1 84 ? -2.988 10.988 26.127 1.00 48.84 84 PRO A N 1
ATOM 621 C CA . PRO A 1 84 ? -2.225 10.904 27.357 1.00 48.84 84 PRO A CA 1
ATOM 622 C C . PRO A 1 84 ? -2.781 9.702 28.128 1.00 48.84 84 PRO A C 1
ATOM 624 O O . PRO A 1 84 ? -3.876 9.767 28.679 1.00 48.84 84 PRO A O 1
ATOM 627 N N . GLY A 1 85 ? -2.042 8.589 28.130 1.00 46.69 85 GLY A N 1
ATOM 628 C CA . GLY A 1 85 ? -2.413 7.390 28.889 1.00 46.69 85 GLY A CA 1
ATOM 629 C C . GLY A 1 85 ? -2.793 7.709 30.348 1.00 46.69 85 GLY A C 1
ATOM 630 O O . GLY A 1 85 ? -2.390 8.749 30.876 1.00 46.69 85 GLY A O 1
ATOM 631 N N . PRO A 1 86 ? -3.586 6.843 31.006 1.00 53.12 86 PRO A N 1
ATOM 632 C CA . PRO A 1 86 ? -4.218 7.180 32.275 1.00 53.12 86 PRO A CA 1
ATOM 633 C C . PRO A 1 86 ? -3.173 7.482 33.355 1.00 53.12 86 PRO A C 1
ATOM 635 O O . PRO A 1 86 ? -2.165 6.780 33.465 1.00 53.12 86 PRO A O 1
ATOM 638 N N . ALA A 1 87 ? -3.453 8.550 34.107 1.00 47.59 87 ALA A N 1
ATOM 639 C CA . ALA A 1 87 ? -2.696 9.025 35.264 1.00 47.59 87 ALA A CA 1
ATOM 640 C C . ALA A 1 87 ? -2.555 7.976 36.377 1.00 47.59 87 ALA A C 1
ATOM 642 O O . ALA A 1 87 ? -3.484 7.148 36.538 1.00 47.59 87 ALA A O 1
#

Radius of gyration: 14.19 Å; chains: 1; bounding box: 30×25×48 Å

Sequence (87 aa):
DSPTPGSGETFDWSRIADLPQRRRVILAGGLNPANAAEAVERVRPWGVDVVSGVEASPGHKDPEALAAFITSSRDALSEFSTDPGPA

Foldseek 3Di:
DPPDPPPLDDDDLVVQLPPPPPDQDEAEHNDWLVCLLVSCLRRVHNYYDDANNQAPDHPHGDPVRVVSNVCSNVVSCVVVPPDPPDD